Protein AF-A0A1V1P5X4-F1 (afdb_monomer_lite)

Structure (mmCIF, N/CA/C/O backbone):
data_AF-A0A1V1P5X4-F1
#
_entry.id   AF-A0A1V1P5X4-F1
#
loop_
_atom_site.group_PDB
_atom_site.id
_atom_site.type_symbol
_atom_site.label_atom_id
_atom_site.label_alt_id
_atom_site.label_comp_id
_atom_site.label_asym_id
_atom_site.label_entity_id
_atom_site.label_seq_id
_atom_site.pdbx_PDB_ins_code
_atom_site.Cartn_x
_atom_site.Cartn_y
_atom_site.Cartn_z
_atom_site.occupancy
_atom_site.B_iso_or_equiv
_atom_site.auth_seq_id
_atom_site.auth_comp_id
_atom_site.auth_asym_id
_atom_site.auth_atom_id
_atom_site.pdbx_PDB_model_num
ATOM 1 N N . LYS A 1 1 ? -9.805 13.224 26.634 1.00 34.75 1 LYS A N 1
ATOM 2 C CA . LYS A 1 1 ? -8.531 12.649 26.131 1.00 34.75 1 LYS A CA 1
ATOM 3 C C . LYS A 1 1 ? -8.892 11.623 25.062 1.00 34.75 1 LYS A C 1
ATOM 5 O O . LYS A 1 1 ? -9.429 10.583 25.407 1.00 34.75 1 LYS A O 1
ATOM 10 N N . LEU A 1 2 ? -8.747 11.971 23.782 1.00 32.72 2 LEU A N 1
ATOM 11 C CA . LEU A 1 2 ? -9.008 11.055 22.668 1.00 32.72 2 LEU A CA 1
ATOM 12 C C . LEU A 1 2 ? -7.829 10.079 22.610 1.00 32.72 2 LEU A C 1
ATOM 14 O O . LEU A 1 2 ? -6.719 10.494 22.297 1.00 32.72 2 LEU A O 1
ATOM 18 N N . LEU A 1 3 ? -8.050 8.826 23.002 1.00 34.78 3 LEU A N 1
ATOM 19 C CA . LEU A 1 3 ? -7.070 7.754 22.838 1.00 34.78 3 LEU A CA 1
ATOM 20 C C . LEU A 1 3 ? -6.922 7.513 21.328 1.00 34.78 3 LEU A C 1
ATOM 22 O O . LEU A 1 3 ? -7.832 6.961 20.709 1.00 34.78 3 LEU A O 1
ATOM 26 N N . SER A 1 4 ? -5.833 7.988 20.712 1.00 46.72 4 SER A N 1
ATOM 27 C CA . SER A 1 4 ? -5.460 7.536 19.370 1.00 46.72 4 SER A CA 1
ATOM 28 C C . SER A 1 4 ? -5.122 6.055 19.487 1.00 46.72 4 SER A C 1
ATOM 30 O O . SER A 1 4 ? -4.150 5.685 20.140 1.00 46.72 4 SER A O 1
ATOM 32 N N . GLY A 1 5 ? -6.005 5.213 18.955 1.00 45.66 5 GLY A N 1
ATOM 33 C CA . GLY A 1 5 ? -5.919 3.762 19.043 1.00 45.66 5 GLY A CA 1
ATOM 34 C C . GLY A 1 5 ? -4.837 3.184 18.141 1.00 45.66 5 GLY A C 1
ATOM 35 O O . GLY A 1 5 ? -5.160 2.441 17.221 1.00 45.66 5 GLY A O 1
ATOM 36 N N . ASP A 1 6 ? -3.577 3.474 18.438 1.00 42.41 6 ASP A N 1
ATOM 37 C CA . ASP A 1 6 ? -2.451 2.677 17.956 1.00 42.41 6 ASP A CA 1
ATOM 38 C C . ASP A 1 6 ? -2.248 1.532 18.959 1.00 42.41 6 ASP A C 1
ATOM 40 O O . ASP A 1 6 ? -1.348 1.537 19.790 1.00 42.41 6 ASP A O 1
ATOM 44 N N . MET A 1 7 ? -3.184 0.578 18.958 1.00 46.69 7 MET A N 1
ATOM 45 C CA . MET A 1 7 ? -2.952 -0.735 19.563 1.00 46.69 7 MET A CA 1
ATOM 46 C C . MET A 1 7 ? -2.573 -1.681 18.432 1.00 46.69 7 MET A C 1
ATOM 48 O O . MET A 1 7 ? -3.446 -2.032 17.633 1.00 46.69 7 MET A O 1
ATOM 52 N N . GLU A 1 8 ? -1.288 -2.033 18.370 1.00 45.12 8 GLU A N 1
ATOM 53 C CA . GLU A 1 8 ? -0.738 -3.048 17.471 1.00 45.12 8 GLU A CA 1
ATOM 54 C C . GLU A 1 8 ? -1.365 -4.403 17.802 1.00 45.12 8 GLU A C 1
ATOM 56 O O . GLU A 1 8 ? -1.138 -4.982 18.867 1.00 45.12 8 GLU A O 1
ATOM 61 N N . LEU A 1 9 ? -2.199 -4.899 16.891 1.00 40.97 9 LEU A N 1
ATOM 62 C CA . LEU A 1 9 ? -2.718 -6.251 16.963 1.00 40.97 9 LEU A CA 1
ATOM 63 C C . LEU A 1 9 ? -1.688 -7.175 16.309 1.00 40.97 9 LEU A C 1
ATOM 65 O O . LEU A 1 9 ? -1.474 -7.121 15.101 1.00 40.97 9 LEU A O 1
ATOM 69 N N . THR A 1 10 ? -1.055 -8.039 17.095 1.00 45.47 10 THR A N 1
ATOM 70 C CA . THR A 1 10 ? -0.189 -9.093 16.556 1.00 45.47 10 THR A CA 1
ATOM 71 C C . THR A 1 10 ? -1.055 -10.145 15.864 1.00 45.47 10 THR A C 1
ATOM 73 O O . THR A 1 10 ? -2.022 -10.660 16.430 1.00 45.47 10 THR A O 1
ATOM 76 N N . ILE A 1 11 ? -0.746 -10.437 14.603 1.00 50.12 11 ILE A N 1
ATOM 77 C CA . ILE A 1 11 ? -1.604 -11.251 13.739 1.00 50.12 11 ILE A CA 1
ATOM 78 C C . ILE A 1 11 ? -1.451 -12.736 14.078 1.00 50.12 11 ILE A C 1
ATOM 80 O O . ILE A 1 11 ? -0.323 -13.215 14.179 1.00 50.12 11 ILE A O 1
ATOM 84 N N . PRO A 1 12 ? -2.554 -13.505 14.198 1.00 46.31 12 PRO A N 1
ATOM 85 C CA . PRO A 1 12 ? -2.496 -14.909 14.621 1.00 46.31 12 PRO A CA 1
ATOM 86 C C . PRO A 1 12 ? -1.782 -15.845 13.633 1.00 46.31 12 PRO A C 1
ATOM 88 O O . PRO A 1 12 ? -1.423 -16.960 13.995 1.00 46.31 12 PRO A O 1
ATOM 91 N N . ASN A 1 13 ? -1.599 -15.417 12.380 1.00 57.69 13 ASN A N 1
ATOM 92 C CA . ASN A 1 13 ? -0.897 -16.180 11.351 1.00 57.69 13 ASN A CA 1
ATOM 93 C C . ASN A 1 13 ? 0.111 -15.290 10.590 1.00 57.69 13 ASN A C 1
ATOM 95 O O . ASN A 1 13 ? -0.184 -14.828 9.481 1.00 57.69 13 ASN A O 1
ATOM 99 N N . PRO A 1 14 ? 1.305 -15.061 11.164 1.00 55.53 14 PRO A N 1
ATOM 100 C CA . PRO A 1 14 ? 2.351 -14.221 10.572 1.00 55.53 14 PRO A CA 1
ATOM 101 C C . PRO A 1 14 ? 2.889 -14.775 9.243 1.00 55.53 14 PRO A C 1
ATOM 103 O O . PRO A 1 14 ? 3.474 -14.044 8.446 1.00 55.53 14 PRO A O 1
ATOM 106 N N . VAL A 1 15 ? 2.650 -16.060 8.965 1.00 50.84 15 VAL A N 1
ATOM 107 C CA . VAL A 1 15 ? 3.113 -16.739 7.751 1.00 50.84 15 VAL A CA 1
ATOM 108 C C . VAL A 1 15 ? 2.357 -16.237 6.520 1.00 50.84 15 VAL A C 1
ATOM 110 O O . VAL A 1 15 ? 2.978 -15.951 5.503 1.00 50.84 15 VAL A O 1
ATOM 113 N N . THR A 1 16 ? 1.035 -16.049 6.609 1.00 52.50 16 THR A N 1
ATOM 114 C CA . THR A 1 16 ? 0.227 -15.593 5.457 1.00 52.50 16 THR A CA 1
ATOM 115 C C . THR A 1 16 ? 0.468 -14.114 5.143 1.00 52.50 16 THR A C 1
ATOM 117 O O . THR A 1 16 ? 0.566 -13.738 3.977 1.00 52.50 16 THR A O 1
ATOM 120 N N . GLN A 1 17 ? 0.624 -13.282 6.176 1.00 56.56 17 GLN A N 1
ATOM 121 C CA . GLN A 1 17 ? 0.946 -11.863 6.018 1.00 56.56 17 GLN A CA 1
ATOM 122 C C . GLN A 1 17 ? 2.333 -11.669 5.386 1.00 56.56 17 GLN A C 1
ATOM 124 O O . GLN A 1 17 ? 2.450 -10.982 4.370 1.00 56.56 17 GLN A O 1
ATOM 129 N N . SER A 1 18 ? 3.351 -12.353 5.920 1.00 56.09 18 SER A N 1
ATOM 130 C CA . SER A 1 18 ? 4.733 -12.229 5.448 1.00 56.09 18 SER A CA 1
ATOM 131 C C . SER A 1 18 ? 4.943 -12.812 4.046 1.00 56.09 18 SER A C 1
ATOM 133 O O . SER A 1 18 ? 5.614 -12.190 3.217 1.00 56.09 18 SER A O 1
ATOM 135 N N . LEU A 1 19 ? 4.370 -13.990 3.754 1.00 49.41 19 LEU A N 1
ATOM 136 C CA . LEU A 1 19 ? 4.595 -14.672 2.473 1.00 49.41 19 LEU A CA 1
ATOM 137 C C . LEU A 1 19 ? 3.817 -14.046 1.321 1.00 49.41 19 LEU A C 1
ATOM 139 O O . LEU A 1 19 ? 4.360 -13.953 0.223 1.00 49.41 19 LEU A O 1
ATOM 143 N N . TYR A 1 20 ? 2.575 -13.615 1.550 1.00 54.59 20 TYR A N 1
ATOM 144 C CA . TYR A 1 20 ? 1.726 -13.158 0.452 1.00 54.59 20 TYR A CA 1
ATOM 145 C C . TYR A 1 20 ? 1.665 -11.640 0.351 1.00 54.59 20 TYR A C 1
ATOM 147 O O . TYR A 1 20 ? 1.824 -11.120 -0.742 1.00 54.59 20 TYR A O 1
ATOM 155 N N . ILE A 1 21 ? 1.494 -10.898 1.446 1.00 56.44 21 ILE A N 1
ATOM 156 C CA . ILE A 1 21 ? 1.186 -9.460 1.350 1.00 56.44 21 ILE A CA 1
ATOM 157 C C . ILE A 1 21 ? 2.439 -8.607 1.484 1.00 56.44 21 ILE A C 1
ATOM 159 O O . ILE A 1 21 ? 2.709 -7.802 0.595 1.00 56.44 21 ILE A O 1
ATOM 163 N N . ASP A 1 22 ? 3.252 -8.839 2.513 1.00 61.19 22 ASP A N 1
ATOM 164 C CA . ASP A 1 22 ? 4.550 -8.168 2.636 1.00 61.19 22 ASP A CA 1
ATOM 165 C C . ASP A 1 22 ? 5.490 -8.626 1.518 1.00 61.19 22 ASP A C 1
ATOM 167 O O . ASP A 1 22 ? 6.275 -7.842 0.989 1.00 61.19 22 ASP A O 1
ATOM 171 N N . GLY A 1 23 ? 5.382 -9.901 1.125 1.00 59.72 23 GLY A N 1
ATOM 172 C CA . GLY A 1 23 ? 6.013 -10.461 -0.066 1.00 59.72 23 GLY A CA 1
ATOM 173 C C . GLY A 1 23 ? 5.639 -9.681 -1.324 1.00 59.72 23 GLY A C 1
ATOM 174 O O . GLY A 1 23 ? 6.523 -9.109 -1.956 1.00 59.72 23 GLY A O 1
ATOM 175 N N . LEU A 1 24 ? 4.348 -9.580 -1.655 1.00 62.34 24 LEU A N 1
ATOM 176 C CA . LEU A 1 24 ? 3.897 -8.836 -2.836 1.00 62.34 24 LEU A CA 1
ATOM 177 C C . LEU A 1 24 ? 4.238 -7.343 -2.759 1.00 62.34 24 LEU A C 1
ATOM 179 O O . LEU A 1 24 ? 4.672 -6.782 -3.757 1.00 62.34 24 LEU A O 1
ATOM 183 N N . ALA A 1 25 ? 4.123 -6.700 -1.596 1.00 61.12 25 ALA A N 1
ATOM 184 C CA . ALA A 1 25 ? 4.490 -5.294 -1.431 1.00 61.12 25 ALA A CA 1
ATOM 185 C C . ALA A 1 25 ? 5.995 -5.055 -1.662 1.00 61.12 25 ALA A C 1
ATOM 187 O O . ALA A 1 25 ? 6.357 -4.109 -2.360 1.00 61.12 25 ALA A O 1
ATOM 188 N N . ARG A 1 26 ? 6.866 -5.940 -1.147 1.00 63.41 26 ARG A N 1
ATOM 189 C CA . ARG A 1 26 ? 8.318 -5.928 -1.425 1.00 63.41 26 ARG A CA 1
ATOM 190 C C . ARG A 1 26 ? 8.635 -6.181 -2.899 1.00 63.41 26 ARG A C 1
ATOM 192 O O . ARG A 1 26 ? 9.603 -5.633 -3.410 1.00 63.41 26 ARG A O 1
ATOM 199 N N . TRP A 1 27 ? 7.848 -7.019 -3.570 1.00 62.44 27 TRP A N 1
ATOM 200 C CA . TRP A 1 27 ? 8.025 -7.313 -4.993 1.00 62.44 27 TRP A CA 1
ATOM 201 C C . TRP A 1 27 ? 7.543 -6.175 -5.893 1.00 62.44 27 TRP A C 1
ATOM 203 O O . TRP A 1 27 ? 8.155 -5.914 -6.924 1.00 62.44 27 TRP A O 1
ATOM 213 N N . ILE A 1 28 ? 6.462 -5.492 -5.510 1.00 65.75 28 ILE A N 1
ATOM 214 C CA . ILE A 1 28 ? 5.902 -4.378 -6.277 1.00 65.75 28 ILE A CA 1
ATOM 215 C C . ILE A 1 28 ? 6.845 -3.171 -6.227 1.00 65.75 28 ILE A C 1
ATOM 217 O O . ILE A 1 28 ? 7.044 -2.542 -7.265 1.00 65.75 28 ILE A O 1
ATOM 221 N N . ILE A 1 29 ? 7.444 -2.864 -5.066 1.00 69.31 29 ILE A N 1
ATOM 222 C CA . ILE A 1 29 ? 8.455 -1.804 -4.908 1.00 69.31 29 ILE A CA 1
ATOM 223 C C . ILE A 1 29 ? 9.579 -2.294 -3.986 1.00 69.31 29 ILE A C 1
ATOM 225 O O . ILE A 1 29 ? 9.383 -2.491 -2.785 1.00 69.31 29 ILE A O 1
ATOM 229 N N . ALA A 1 30 ? 10.769 -2.465 -4.567 1.00 68.00 30 ALA A N 1
ATOM 230 C CA . ALA A 1 30 ? 11.946 -2.983 -3.873 1.00 68.00 30 ALA A CA 1
ATOM 231 C C . ALA A 1 30 ? 12.604 -1.960 -2.929 1.00 68.00 30 ALA A C 1
ATOM 233 O O . ALA A 1 30 ? 13.206 -2.362 -1.935 1.00 68.00 30 ALA A O 1
ATOM 234 N N . ASP A 1 31 ? 12.488 -0.659 -3.224 1.00 78.94 31 ASP A N 1
ATOM 235 C CA . ASP A 1 31 ? 13.041 0.407 -2.383 1.00 78.94 31 ASP A CA 1
ATOM 236 C C . ASP A 1 31 ? 12.137 0.653 -1.155 1.00 78.94 31 ASP A C 1
ATOM 238 O O . ASP A 1 31 ? 10.978 1.054 -1.315 1.00 78.94 31 ASP A O 1
ATOM 242 N N . PRO A 1 32 ? 12.637 0.432 0.077 1.00 74.19 32 PRO A N 1
ATOM 243 C CA . PRO A 1 32 ? 11.859 0.632 1.295 1.00 74.19 32 PRO A CA 1
ATOM 244 C C . PRO A 1 32 ? 11.349 2.065 1.491 1.00 74.19 32 PRO A C 1
ATOM 246 O O . PRO A 1 32 ? 10.227 2.232 1.961 1.00 74.19 32 PRO A O 1
ATOM 249 N N . LEU A 1 33 ? 12.125 3.089 1.116 1.00 78.88 33 LEU A N 1
ATOM 250 C CA . LEU A 1 33 ? 11.736 4.492 1.307 1.00 78.88 33 LEU A CA 1
ATOM 251 C C . LEU A 1 33 ? 10.589 4.870 0.371 1.00 78.88 33 LEU A C 1
ATOM 253 O O . LEU A 1 33 ? 9.613 5.498 0.778 1.00 78.88 33 LEU A O 1
ATOM 257 N N . GLU A 1 34 ? 10.680 4.430 -0.882 1.00 81.94 34 GLU A N 1
ATOM 258 C CA . GLU A 1 34 ? 9.614 4.612 -1.863 1.00 81.94 34 GLU A CA 1
ATOM 259 C C . GLU A 1 34 ? 8.366 3.811 -1.477 1.00 81.94 34 GLU A C 1
ATOM 261 O O . GLU A 1 34 ? 7.242 4.245 -1.715 1.00 81.94 34 GLU A O 1
ATOM 266 N N . ARG A 1 35 ? 8.516 2.656 -0.827 1.00 80.62 35 ARG A N 1
ATOM 267 C CA . ARG A 1 35 ? 7.378 1.883 -0.317 1.00 80.62 35 ARG A CA 1
ATOM 268 C C . ARG A 1 35 ? 6.617 2.628 0.785 1.00 80.62 35 ARG A C 1
ATOM 270 O O . ARG A 1 35 ? 5.385 2.666 0.753 1.00 80.62 35 ARG A O 1
ATOM 277 N N . ASP A 1 36 ? 7.325 3.250 1.722 1.00 82.69 36 ASP A N 1
ATOM 278 C CA . ASP A 1 36 ? 6.710 3.943 2.860 1.00 82.69 36 ASP A CA 1
ATOM 279 C C . ASP A 1 36 ? 5.856 5.144 2.413 1.00 82.69 36 ASP A C 1
ATOM 281 O O . ASP A 1 36 ? 4.758 5.356 2.937 1.00 82.69 36 ASP A O 1
ATOM 285 N N . LEU A 1 37 ? 6.259 5.837 1.336 1.00 85.94 37 LEU A N 1
ATOM 286 C CA . LEU A 1 37 ? 5.437 6.872 0.689 1.00 85.94 37 LEU A CA 1
ATOM 287 C C . LEU A 1 37 ? 4.068 6.342 0.228 1.00 85.94 37 LEU A C 1
ATOM 289 O O . LEU A 1 37 ? 3.064 7.060 0.275 1.00 85.94 37 LEU A O 1
ATOM 293 N N . GLY A 1 38 ? 4.016 5.083 -0.212 1.00 84.81 38 GLY A N 1
ATOM 294 C CA . GLY A 1 38 ? 2.787 4.410 -0.621 1.00 84.81 38 GLY A CA 1
ATOM 295 C C . GLY A 1 38 ? 1.845 4.152 0.545 1.00 84.81 38 GLY A C 1
ATOM 296 O O . GLY A 1 38 ? 0.646 4.431 0.445 1.00 84.81 38 GLY A O 1
ATOM 297 N N . PHE A 1 39 ? 2.384 3.677 1.669 1.00 84.50 39 PHE A N 1
ATOM 298 C CA . PHE A 1 39 ? 1.606 3.454 2.887 1.00 84.50 39 PHE A CA 1
ATOM 299 C C . PHE A 1 39 ? 1.085 4.765 3.484 1.00 84.50 39 PHE A C 1
ATOM 301 O O . PHE A 1 39 ? -0.077 4.832 3.897 1.00 84.50 39 PHE A O 1
ATOM 308 N N . ASP A 1 40 ? 1.875 5.837 3.442 1.00 86.88 40 ASP A N 1
ATOM 309 C CA . ASP A 1 40 ? 1.431 7.170 3.855 1.00 86.88 40 ASP A CA 1
ATOM 310 C C . ASP A 1 40 ? 0.311 7.710 2.959 1.00 86.88 40 ASP A C 1
ATOM 312 O O . ASP A 1 40 ? -0.688 8.258 3.444 1.00 86.88 40 ASP A O 1
ATOM 316 N N . ALA A 1 41 ? 0.424 7.517 1.643 1.00 87.94 41 ALA A N 1
ATOM 317 C CA . ALA A 1 41 ? -0.631 7.878 0.705 1.00 87.94 41 ALA A CA 1
ATOM 318 C C . ALA A 1 41 ? -1.917 7.063 0.949 1.00 87.94 41 ALA A C 1
ATOM 320 O O . ALA A 1 41 ? -3.020 7.620 0.938 1.00 87.94 41 ALA A O 1
ATOM 321 N N . ALA A 1 42 ? -1.792 5.767 1.246 1.00 86.69 42 ALA A N 1
ATOM 322 C CA . ALA A 1 42 ? -2.920 4.911 1.603 1.00 86.69 42 ALA A CA 1
ATOM 323 C C . ALA A 1 42 ? -3.559 5.325 2.939 1.00 86.69 42 ALA A C 1
ATOM 325 O O . ALA A 1 42 ? -4.784 5.325 3.072 1.00 86.69 42 ALA A O 1
ATOM 326 N N . LYS A 1 43 ? -2.761 5.750 3.924 1.00 85.50 43 LYS A N 1
ATOM 327 C CA . LYS A 1 43 ? -3.252 6.296 5.197 1.00 85.50 43 LYS A CA 1
ATOM 328 C C . LYS A 1 43 ? -4.078 7.564 4.981 1.00 85.50 43 LYS A C 1
ATOM 330 O O . LYS A 1 43 ? -5.138 7.705 5.590 1.00 85.50 43 LYS A O 1
ATOM 335 N N . GLN A 1 44 ? -3.654 8.451 4.080 1.00 85.75 44 GLN A N 1
ATOM 336 C CA . GLN A 1 44 ? -4.432 9.642 3.717 1.00 85.75 44 GLN A CA 1
ATOM 337 C C . GLN A 1 44 ? -5.777 9.287 3.079 1.00 85.75 44 GLN A C 1
ATOM 339 O O . GLN A 1 44 ? -6.781 9.928 3.395 1.00 85.75 44 GLN A O 1
ATOM 344 N N . LEU A 1 45 ? -5.829 8.253 2.237 1.00 86.06 45 LEU A N 1
ATOM 345 C CA . LEU A 1 45 ? -7.094 7.757 1.700 1.00 86.06 45 LEU A CA 1
ATOM 346 C C . LEU A 1 45 ? -7.986 7.196 2.818 1.00 86.06 45 LEU A C 1
ATOM 348 O O . LEU A 1 45 ? -9.115 7.652 2.970 1.00 86.06 45 LEU A O 1
ATOM 352 N N . LYS A 1 46 ? -7.461 6.298 3.660 1.00 80.00 46 LYS A N 1
ATOM 353 C CA . LYS A 1 46 ? -8.211 5.675 4.768 1.00 80.00 46 LYS A CA 1
ATOM 354 C C . LYS A 1 46 ? -8.754 6.688 5.782 1.00 80.00 46 LYS A C 1
ATOM 356 O O . LYS A 1 46 ? -9.843 6.505 6.314 1.00 80.00 46 LYS A O 1
ATOM 361 N N . GLN A 1 47 ? -7.999 7.748 6.076 1.00 82.38 47 GLN A N 1
ATOM 362 C CA . GLN A 1 47 ? -8.356 8.717 7.120 1.00 82.38 47 GLN A CA 1
ATOM 363 C C . GLN A 1 47 ? -9.098 9.951 6.598 1.00 82.38 47 GLN A C 1
ATOM 365 O O . GLN A 1 47 ? -9.877 10.554 7.338 1.00 82.38 47 GLN A O 1
ATOM 370 N N . GLN A 1 48 ? -8.815 10.377 5.365 1.00 82.81 48 GLN A N 1
ATOM 371 C CA . GLN A 1 48 ? -9.289 11.654 4.819 1.00 82.81 48 GLN A CA 1
ATOM 372 C C . GLN A 1 48 ? -10.114 11.494 3.535 1.00 82.81 48 GLN A C 1
ATOM 374 O O . GLN A 1 48 ? -10.594 12.502 3.021 1.00 82.81 48 GLN A O 1
ATOM 379 N N . GLY A 1 49 ? -10.255 10.278 2.993 1.00 82.81 49 GLY A N 1
ATOM 380 C CA . GLY A 1 49 ? -10.952 10.022 1.726 1.00 82.81 49 GLY A CA 1
ATOM 381 C C . GLY A 1 49 ? -10.209 10.549 0.491 1.00 82.81 49 GLY A C 1
ATOM 382 O O . GLY A 1 49 ? -10.782 10.658 -0.590 1.00 82.81 49 GLY A O 1
ATOM 383 N N . LYS A 1 50 ? -8.931 10.927 0.623 1.00 87.56 50 LYS A N 1
ATOM 384 C CA . LYS A 1 50 ? -8.155 11.540 -0.465 1.00 87.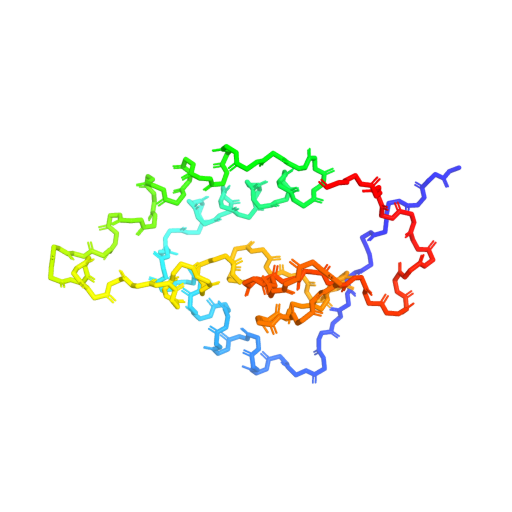56 50 LYS A CA 1
ATOM 385 C C . LYS A 1 50 ? -7.474 10.476 -1.321 1.00 87.56 50 LYS A C 1
ATOM 387 O O . LYS A 1 50 ? -6.427 9.963 -0.945 1.00 87.56 50 LYS A O 1
ATOM 392 N N . ILE A 1 51 ? -8.029 10.196 -2.501 1.00 87.75 51 ILE A N 1
ATOM 393 C CA . ILE A 1 51 ? -7.468 9.205 -3.440 1.00 87.75 51 ILE A CA 1
ATOM 394 C C . ILE A 1 51 ? -6.296 9.738 -4.276 1.00 87.75 51 ILE A C 1
ATOM 396 O O . ILE A 1 51 ? -5.431 8.971 -4.692 1.00 87.75 51 ILE A O 1
ATOM 400 N N . ALA A 1 52 ? -6.237 11.052 -4.516 1.00 91.62 52 ALA A N 1
ATOM 401 C CA . ALA A 1 52 ? -5.250 11.655 -5.414 1.00 91.62 52 ALA A CA 1
ATOM 402 C C . ALA A 1 52 ? -3.777 11.349 -5.047 1.00 91.62 52 ALA A C 1
ATOM 404 O O . ALA A 1 52 ? -3.015 11.024 -5.960 1.00 91.62 52 ALA A O 1
ATOM 405 N N . PRO A 1 53 ? -3.356 11.382 -3.763 1.00 90.88 53 PRO A N 1
ATOM 406 C CA . PRO A 1 53 ? -1.994 11.008 -3.378 1.00 90.88 53 PRO A CA 1
ATOM 407 C C . PRO A 1 53 ? -1.663 9.553 -3.726 1.00 90.88 53 PRO A C 1
ATOM 409 O O . PRO A 1 53 ? -0.615 9.286 -4.310 1.00 90.88 53 PRO A O 1
ATOM 412 N N . LEU A 1 54 ? -2.582 8.626 -3.433 1.00 88.69 54 LEU A N 1
ATOM 413 C CA . LEU A 1 54 ? -2.395 7.198 -3.695 1.00 88.69 54 LEU A CA 1
ATOM 414 C C . LEU A 1 54 ? -2.357 6.902 -5.197 1.00 88.69 54 LEU A C 1
ATOM 416 O O . LEU A 1 54 ? -1.503 6.152 -5.659 1.00 88.69 54 LEU A O 1
ATOM 420 N N . ARG A 1 55 ? -3.226 7.550 -5.980 1.00 91.00 55 ARG A N 1
ATOM 421 C CA . ARG A 1 55 ? -3.193 7.461 -7.444 1.00 91.00 55 ARG A CA 1
ATOM 422 C C . ARG A 1 55 ? -1.835 7.903 -7.998 1.00 91.00 55 ARG A C 1
ATOM 424 O O . ARG A 1 55 ? -1.234 7.168 -8.775 1.00 91.00 55 ARG A O 1
ATOM 431 N N . LYS A 1 56 ? -1.346 9.080 -7.585 1.00 92.00 56 LYS A N 1
ATOM 432 C CA . LYS A 1 56 ? -0.060 9.627 -8.050 1.00 92.00 56 LYS A CA 1
ATOM 433 C C . LYS A 1 56 ? 1.102 8.698 -7.698 1.00 92.00 56 LYS A C 1
ATOM 435 O O . LYS A 1 56 ? 2.017 8.526 -8.498 1.00 92.00 56 LYS A O 1
ATOM 440 N N . TYR A 1 57 ? 1.049 8.096 -6.514 1.00 90.88 57 TYR A N 1
ATOM 441 C CA . TYR A 1 57 ? 2.018 7.102 -6.087 1.00 90.88 57 TYR A CA 1
ATOM 442 C C . TYR A 1 57 ? 2.027 5.872 -7.003 1.00 90.88 57 TYR A C 1
ATOM 444 O O . TYR A 1 57 ? 3.076 5.513 -7.535 1.00 90.88 57 TYR A O 1
ATOM 452 N N . ILE A 1 58 ? 0.858 5.274 -7.249 1.00 88.50 58 ILE A N 1
ATOM 453 C CA . ILE A 1 58 ? 0.720 4.095 -8.114 1.00 88.50 58 ILE A CA 1
ATOM 454 C C . ILE A 1 58 ? 1.234 4.400 -9.528 1.00 88.50 58 ILE A C 1
ATOM 456 O O . ILE A 1 58 ? 2.030 3.638 -10.071 1.00 88.50 58 ILE A O 1
ATOM 460 N N . GLU A 1 59 ? 0.843 5.535 -10.111 1.00 88.44 59 GLU A N 1
ATOM 461 C CA . GLU A 1 59 ? 1.276 5.932 -11.457 1.00 88.44 59 GLU A CA 1
ATOM 462 C C . GLU A 1 59 ? 2.797 6.115 -11.561 1.00 88.44 59 GLU A C 1
ATOM 464 O O . GLU A 1 59 ? 3.391 5.740 -12.573 1.00 88.44 59 GLU A O 1
ATOM 469 N N . LYS A 1 60 ? 3.429 6.677 -10.523 1.00 89.00 60 LYS A N 1
ATOM 470 C CA . LYS A 1 60 ? 4.858 7.008 -10.532 1.00 89.00 60 LYS A CA 1
ATOM 471 C C . LYS A 1 60 ? 5.763 5.847 -10.111 1.00 89.00 60 LYS A C 1
ATOM 473 O O . LYS A 1 60 ? 6.873 5.762 -10.621 1.00 89.00 60 LYS A O 1
ATOM 478 N N . HIS A 1 61 ? 5.319 4.982 -9.201 1.00 85.50 61 HIS A N 1
ATOM 479 C CA . HIS A 1 61 ? 6.188 3.989 -8.554 1.00 85.50 61 HIS A CA 1
ATOM 480 C C . HIS A 1 61 ? 5.765 2.540 -8.805 1.00 85.50 61 HIS A C 1
ATOM 482 O O . HIS A 1 61 ? 6.618 1.662 -8.805 1.00 85.50 61 HIS A O 1
ATOM 488 N N . VAL A 1 62 ? 4.481 2.281 -9.073 1.00 83.38 62 VAL A N 1
ATOM 489 C CA . VAL A 1 62 ? 3.959 0.919 -9.283 1.00 83.38 62 VAL A CA 1
ATOM 490 C C . VAL A 1 62 ? 3.803 0.610 -10.773 1.00 83.38 62 VAL A C 1
ATOM 492 O O . VAL A 1 62 ? 4.285 -0.399 -11.262 1.00 83.38 62 VAL A O 1
ATOM 495 N N . PHE A 1 63 ? 3.176 1.484 -11.558 1.00 83.56 63 PHE A N 1
ATOM 496 C CA . PHE A 1 63 ? 2.976 1.242 -12.994 1.00 83.56 63 PHE A CA 1
ATOM 497 C C . PHE A 1 63 ? 4.245 1.151 -13.852 1.00 83.56 63 PHE A C 1
ATOM 499 O O . PHE A 1 63 ? 4.171 0.525 -14.917 1.00 83.56 63 PHE A O 1
ATOM 506 N N . PRO A 1 64 ? 5.383 1.763 -13.480 1.00 84.19 64 PRO A N 1
ATOM 507 C CA . PRO A 1 64 ? 6.632 1.551 -14.204 1.00 84.19 64 PRO A CA 1
ATOM 508 C C . PRO A 1 64 ? 7.253 0.167 -13.994 1.00 84.19 64 PRO A C 1
ATOM 510 O O . PRO A 1 64 ? 8.047 -0.241 -14.835 1.00 84.19 64 PRO A O 1
ATOM 513 N N . THR A 1 65 ? 6.899 -0.565 -12.928 1.00 77.75 65 THR A N 1
ATOM 514 C CA . THR A 1 65 ? 7.454 -1.911 -12.690 1.00 77.75 65 THR A CA 1
ATOM 515 C C . THR A 1 65 ? 6.836 -2.970 -13.603 1.00 77.75 65 THR A C 1
ATOM 517 O O . THR A 1 65 ? 7.475 -3.975 -13.899 1.00 77.75 65 THR A O 1
ATOM 520 N N . PHE A 1 66 ? 5.642 -2.711 -14.145 1.00 75.69 66 PHE A N 1
ATOM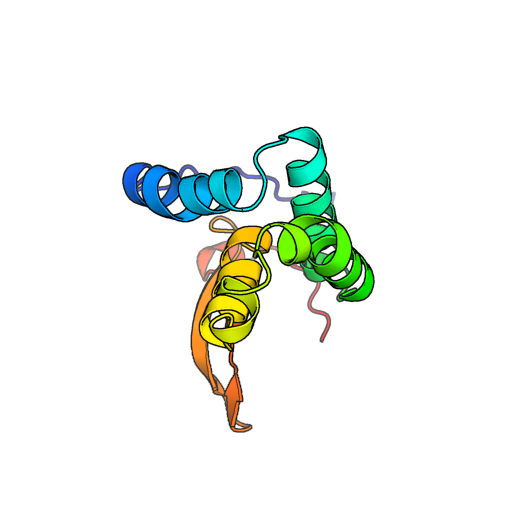 521 C CA . PHE A 1 66 ? 5.061 -3.502 -15.229 1.00 75.69 66 PHE A CA 1
ATOM 522 C C . PHE A 1 66 ? 5.701 -3.092 -16.566 1.00 75.69 66 PHE A C 1
ATOM 524 O O . PHE A 1 66 ? 5.348 -2.056 -17.144 1.00 75.69 66 PHE A O 1
ATOM 531 N N . HIS A 1 67 ? 6.632 -3.901 -17.084 1.00 69.50 67 HIS A N 1
ATOM 532 C CA . HIS A 1 67 ? 7.223 -3.684 -18.410 1.00 69.50 67 HIS A CA 1
ATOM 533 C C . HIS A 1 67 ? 6.131 -3.757 -19.500 1.00 69.50 67 HIS A C 1
ATOM 535 O O . HIS A 1 67 ? 5.048 -4.301 -19.286 1.00 69.50 67 HIS A O 1
ATOM 541 N N . TRP A 1 68 ? 6.381 -3.219 -20.702 1.00 63.06 68 TRP A N 1
ATOM 542 C CA . TRP A 1 68 ? 5.365 -3.076 -21.769 1.00 63.06 68 TRP A CA 1
ATOM 543 C C . TRP A 1 68 ? 4.549 -4.341 -22.093 1.00 63.06 68 TRP A C 1
ATOM 545 O O . TRP A 1 68 ? 3.398 -4.229 -22.514 1.00 63.06 68 TRP A O 1
ATOM 555 N N . ARG A 1 69 ? 5.114 -5.536 -21.883 1.00 59.44 69 ARG A N 1
ATOM 556 C CA . ARG A 1 69 ? 4.421 -6.815 -22.092 1.00 59.44 69 ARG A CA 1
ATOM 557 C C . ARG A 1 69 ? 3.426 -7.138 -20.972 1.00 59.44 69 ARG A C 1
ATOM 559 O O . ARG A 1 69 ? 2.338 -7.629 -21.263 1.00 59.44 69 ARG A O 1
ATOM 566 N N . ASP A 1 70 ? 3.758 -6.774 -19.739 1.00 66.12 70 ASP A N 1
ATOM 567 C CA . ASP A 1 70 ? 2.952 -7.031 -18.543 1.00 66.12 70 ASP A CA 1
ATOM 568 C C . ASP A 1 70 ? 1.789 -6.045 -18.430 1.00 66.12 70 ASP A C 1
ATOM 570 O O . ASP A 1 70 ? 0.695 -6.417 -18.016 1.00 66.12 70 ASP A O 1
ATOM 574 N N . ARG A 1 71 ? 1.960 -4.803 -18.909 1.00 63.19 71 ARG A N 1
ATOM 575 C CA . ARG A 1 71 ? 0.867 -3.811 -18.978 1.00 63.19 71 ARG A CA 1
ATOM 576 C C . ARG A 1 71 ? -0.341 -4.283 -19.780 1.00 63.19 71 ARG A C 1
ATOM 578 O O . ARG A 1 71 ? -1.458 -3.894 -19.470 1.00 63.19 71 ARG A O 1
ATOM 585 N N . ARG A 1 72 ? -0.133 -5.115 -20.804 1.00 70.94 72 ARG A N 1
ATOM 586 C CA . ARG A 1 72 ? -1.230 -5.686 -21.603 1.00 70.94 72 ARG A CA 1
ATOM 587 C C . ARG A 1 72 ? -2.053 -6.717 -20.815 1.00 70.94 72 ARG A C 1
ATOM 589 O O . ARG A 1 72 ? -3.176 -7.014 -21.203 1.00 70.94 72 ARG A O 1
ATOM 596 N N . TRP A 1 73 ? -1.477 -7.270 -19.752 1.00 71.25 73 TRP A N 1
ATOM 597 C CA . TRP A 1 73 ? -2.063 -8.321 -18.921 1.00 71.25 73 TRP A CA 1
ATOM 598 C C . TRP A 1 73 ? -2.509 -7.778 -17.557 1.00 71.25 73 TRP A C 1
ATOM 600 O O . TRP A 1 73 ? -3.277 -8.442 -16.865 1.00 71.25 73 TRP A O 1
ATOM 610 N N . ALA A 1 74 ? -2.073 -6.564 -17.201 1.00 78.62 74 ALA A N 1
ATOM 611 C CA . ALA A 1 74 ? -2.567 -5.816 -16.058 1.00 78.62 74 ALA A CA 1
ATOM 612 C C . ALA A 1 74 ? -4.063 -5.537 -16.241 1.00 78.62 74 ALA A C 1
ATOM 614 O O . ALA A 1 74 ? -4.475 -4.715 -17.061 1.00 78.62 74 ALA A O 1
ATOM 615 N N . ASN A 1 75 ? -4.872 -6.263 -15.484 1.00 83.69 75 ASN A N 1
ATOM 616 C CA . ASN A 1 75 ? -6.322 -6.198 -15.541 1.00 83.69 75 ASN A CA 1
ATOM 617 C C . ASN A 1 75 ? -6.878 -5.708 -14.196 1.00 83.69 75 ASN A C 1
ATOM 619 O O . ASN A 1 75 ? -6.152 -5.263 -13.304 1.00 83.69 75 ASN A O 1
ATOM 623 N N . GLU A 1 76 ? -8.192 -5.789 -14.047 1.00 83.62 76 GLU A N 1
ATOM 624 C CA . GLU A 1 76 ? -8.896 -5.384 -12.836 1.00 83.62 76 GLU A CA 1
ATOM 625 C C . GLU A 1 76 ? -8.381 -6.090 -11.570 1.00 83.62 76 GLU A C 1
ATOM 627 O O . GLU A 1 76 ? -8.207 -5.447 -10.535 1.00 83.62 76 GLU A O 1
ATOM 632 N N . LEU A 1 77 ? -8.042 -7.382 -11.660 1.00 83.62 77 LEU A N 1
ATOM 633 C CA . LEU A 1 77 ? -7.464 -8.142 -10.550 1.00 83.62 77 LEU A CA 1
ATOM 634 C C . LEU A 1 77 ? -6.098 -7.582 -10.132 1.00 83.62 77 LEU A C 1
ATOM 636 O O . LEU A 1 77 ? -5.799 -7.527 -8.937 1.00 83.62 77 LEU A O 1
ATOM 640 N N . THR A 1 78 ? -5.283 -7.126 -11.087 1.00 84.00 78 THR A N 1
ATOM 641 C CA . THR A 1 78 ? -4.000 -6.469 -10.801 1.00 84.00 78 THR A CA 1
ATOM 642 C C . THR A 1 78 ? -4.220 -5.183 -10.013 1.00 84.00 78 THR A C 1
ATOM 644 O O . THR A 1 78 ? -3.577 -4.969 -8.987 1.00 84.00 78 THR A O 1
ATOM 647 N N . ILE A 1 79 ? -5.175 -4.354 -10.442 1.00 84.50 79 ILE A N 1
ATOM 648 C CA . ILE A 1 79 ? -5.507 -3.107 -9.744 1.00 84.50 79 ILE A CA 1
ATOM 649 C C . ILE A 1 79 ? -6.049 -3.412 -8.340 1.00 84.50 79 ILE A C 1
ATOM 651 O O . ILE A 1 79 ? -5.541 -2.858 -7.365 1.00 84.50 79 ILE A O 1
ATOM 655 N N . LYS A 1 80 ? -7.001 -4.345 -8.204 1.00 85.69 8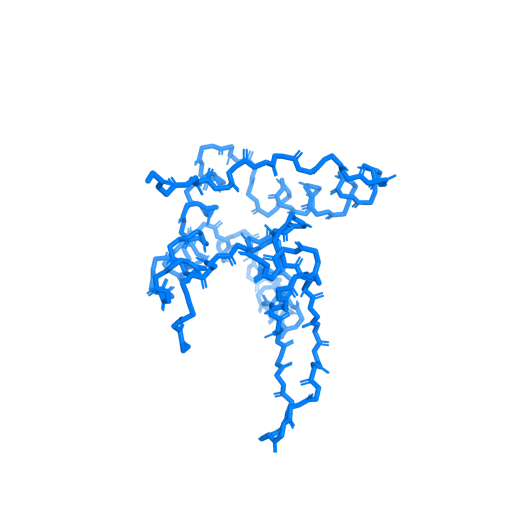0 LYS A N 1
ATOM 656 C CA . LYS A 1 80 ? -7.537 -4.793 -6.906 1.00 85.69 80 LYS A CA 1
ATOM 657 C C . LYS A 1 80 ? -6.423 -5.264 -5.970 1.00 85.69 80 LYS A C 1
ATOM 659 O O . LYS A 1 80 ? -6.400 -4.873 -4.806 1.00 85.69 80 LYS A O 1
ATOM 664 N N . SER A 1 81 ? -5.463 -6.027 -6.486 1.00 83.00 81 SER A N 1
ATOM 665 C CA . SER A 1 81 ? -4.309 -6.514 -5.719 1.00 83.00 81 SER A CA 1
ATOM 666 C C . SER A 1 81 ? -3.399 -5.385 -5.233 1.00 83.00 81 SER A C 1
ATOM 668 O O . SER A 1 81 ? -3.016 -5.379 -4.066 1.00 83.00 81 SER A O 1
ATOM 670 N N . ILE A 1 82 ? -3.113 -4.386 -6.077 1.00 86.00 82 ILE A N 1
ATOM 671 C CA . ILE A 1 82 ? -2.324 -3.205 -5.682 1.00 86.00 82 ILE A CA 1
ATOM 672 C C . ILE A 1 82 ? -3.019 -2.460 -4.536 1.00 86.00 82 ILE A C 1
ATOM 674 O O . ILE A 1 82 ? -2.386 -2.135 -3.530 1.00 86.00 82 ILE A O 1
ATOM 678 N N . PHE A 1 83 ? -4.329 -2.227 -4.655 1.00 85.38 83 PHE A N 1
ATOM 679 C CA . PHE A 1 83 ? -5.108 -1.578 -3.601 1.00 85.38 83 PHE A CA 1
ATOM 680 C C . PHE A 1 83 ? -5.155 -2.411 -2.316 1.00 85.38 83 PHE A C 1
ATOM 682 O O . PHE A 1 83 ? -5.019 -1.846 -1.233 1.00 85.38 83 PHE A O 1
ATOM 689 N N . MET A 1 84 ? -5.303 -3.735 -2.408 1.00 83.12 84 MET A N 1
ATOM 690 C CA . MET A 1 84 ? -5.261 -4.618 -1.239 1.00 83.12 84 MET A CA 1
ATOM 691 C C . MET A 1 84 ? -3.913 -4.558 -0.520 1.00 83.12 84 MET A C 1
ATOM 693 O O . MET A 1 84 ? -3.906 -4.400 0.695 1.00 83.12 84 MET A O 1
ATOM 697 N N . CYS A 1 85 ? -2.794 -4.615 -1.249 1.00 82.38 85 CYS A N 1
ATOM 698 C CA . CYS A 1 85 ? -1.458 -4.514 -0.657 1.00 82.38 85 CYS A CA 1
ATOM 699 C C . CYS A 1 85 ? -1.224 -3.158 0.019 1.00 82.38 85 CYS A C 1
ATOM 701 O O . CYS A 1 85 ? -0.779 -3.115 1.162 1.00 82.38 85 CYS A O 1
ATOM 703 N N . LEU A 1 86 ? -1.534 -2.047 -0.658 1.00 83.81 86 LEU A N 1
ATOM 704 C CA . LEU A 1 86 ? -1.238 -0.707 -0.136 1.00 83.81 86 LEU A CA 1
ATOM 705 C C . LEU A 1 86 ? -2.182 -0.284 0.995 1.00 83.81 86 LEU A C 1
ATOM 707 O O . LEU A 1 86 ? -1.776 0.443 1.900 1.00 83.81 86 LEU A O 1
ATOM 711 N N . MET A 1 87 ? -3.447 -0.711 0.955 1.00 80.94 87 MET A N 1
ATOM 712 C CA . MET A 1 87 ? -4.445 -0.330 1.960 1.00 80.94 87 MET A CA 1
ATOM 713 C C . MET A 1 87 ? -4.598 -1.344 3.093 1.00 80.94 87 MET A C 1
ATOM 715 O O . MET A 1 87 ? -5.402 -1.083 3.993 1.00 80.94 87 MET A O 1
ATOM 719 N N . MET A 1 88 ? -3.846 -2.451 3.071 1.00 74.06 88 MET A N 1
ATOM 720 C CA . MET A 1 88 ? -3.901 -3.497 4.091 1.00 74.06 88 MET A CA 1
ATOM 721 C C . MET A 1 88 ? -3.842 -2.879 5.495 1.00 74.06 88 MET A C 1
ATOM 723 O O . MET A 1 88 ? -2.998 -2.037 5.807 1.00 74.06 88 MET A O 1
ATOM 727 N N . ASP A 1 89 ? -4.811 -3.250 6.320 1.00 73.25 89 ASP A N 1
ATOM 728 C CA . ASP A 1 89 ? -4.931 -2.830 7.713 1.00 73.25 89 ASP A CA 1
ATOM 729 C C . ASP A 1 89 ? -5.693 -3.926 8.448 1.00 73.25 89 ASP A C 1
ATOM 731 O O . ASP A 1 89 ? -6.904 -3.840 8.655 1.00 73.25 89 ASP A O 1
ATOM 735 N N . ASP A 1 90 ? -4.975 -4.995 8.778 1.00 68.56 90 ASP A N 1
ATOM 736 C CA . ASP A 1 90 ? -5.487 -6.138 9.542 1.00 68.56 90 ASP A CA 1
ATOM 737 C C . ASP A 1 90 ? -5.958 -5.761 10.948 1.00 68.56 90 ASP A C 1
ATOM 739 O O . ASP A 1 90 ? -6.748 -6.479 11.564 1.00 68.56 90 ASP A O 1
ATOM 743 N N . THR A 1 91 ? -5.501 -4.628 11.458 1.00 69.31 91 THR A N 1
ATOM 744 C CA . THR A 1 91 ? -5.790 -4.186 12.808 1.00 69.31 91 THR A CA 1
ATOM 745 C C . THR A 1 91 ? -7.181 -3.565 12.881 1.00 69.31 91 THR A C 1
ATOM 747 O O . THR A 1 91 ? -7.935 -3.875 13.800 1.00 69.31 91 THR A O 1
ATOM 750 N N . ASN A 1 92 ? -7.563 -2.724 11.915 1.00 69.38 92 ASN A N 1
ATOM 751 C CA . ASN A 1 92 ? -8.817 -1.965 11.966 1.00 69.38 92 ASN A CA 1
ATOM 752 C C . ASN A 1 92 ? -9.895 -2.471 11.004 1.00 69.38 92 ASN A C 1
ATOM 754 O O . ASN A 1 92 ? -11.090 -2.328 11.294 1.00 69.38 92 ASN A O 1
ATOM 758 N N . PHE A 1 93 ? -9.503 -3.067 9.877 1.00 76.06 93 PHE A N 1
ATOM 759 C CA . PHE A 1 93 ? -10.416 -3.396 8.791 1.00 76.06 93 PHE A CA 1
ATOM 760 C C . PHE A 1 93 ? -10.295 -4.856 8.343 1.00 76.06 93 PHE A C 1
ATOM 762 O O . PHE A 1 93 ? -9.249 -5.490 8.393 1.00 76.06 93 PHE A O 1
ATOM 769 N N . LEU A 1 94 ? -11.411 -5.399 7.875 1.00 78.88 94 LEU A N 1
ATOM 770 C CA . LEU A 1 94 ? -11.474 -6.614 7.085 1.00 78.88 94 LEU A CA 1
ATOM 771 C C . LEU A 1 94 ? -11.642 -6.205 5.620 1.00 78.88 94 LEU A C 1
ATOM 773 O O . LEU A 1 94 ? -12.648 -5.587 5.2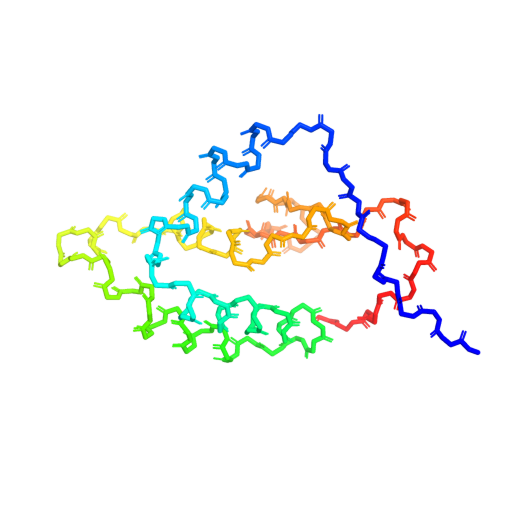62 1.00 78.88 94 LEU A O 1
ATOM 777 N N . MET A 1 95 ? -10.654 -6.546 4.796 1.00 79.62 95 MET A N 1
ATOM 778 C CA . MET A 1 95 ? -10.692 -6.338 3.349 1.00 79.62 95 MET A CA 1
ATOM 779 C C . MET A 1 95 ? -11.507 -7.449 2.692 1.00 79.62 95 MET A C 1
ATOM 781 O O . MET A 1 95 ? -11.214 -8.627 2.887 1.00 79.62 95 MET A O 1
ATOM 785 N N . ILE A 1 96 ? -12.524 -7.081 1.915 1.00 78.50 96 ILE A N 1
ATOM 786 C CA . ILE A 1 96 ? -13.343 -8.021 1.143 1.00 78.50 96 ILE A CA 1
ATOM 787 C C . ILE A 1 96 ? -13.417 -7.532 -0.302 1.00 78.50 96 ILE A C 1
ATOM 789 O O . ILE A 1 96 ? -13.765 -6.378 -0.539 1.00 78.50 96 ILE A O 1
ATOM 793 N N . SER A 1 97 ? -13.112 -8.406 -1.259 1.00 76.50 97 SER A N 1
ATOM 794 C CA . SER A 1 97 ? -13.377 -8.162 -2.681 1.00 76.50 97 SER A CA 1
ATOM 795 C C . SER A 1 97 ? -14.768 -8.681 -3.059 1.00 76.50 97 SER A C 1
ATOM 797 O O . SER A 1 97 ? -15.259 -9.615 -2.426 1.00 76.50 97 SER A O 1
ATOM 799 N N . GLU A 1 98 ? -15.406 -8.068 -4.058 1.00 73.88 98 GLU A N 1
ATOM 800 C CA . GLU A 1 98 ? -16.719 -8.481 -4.588 1.00 73.88 98 GLU A CA 1
ATOM 801 C C . GLU A 1 98 ? -17.846 -8.487 -3.550 1.00 73.88 98 GLU A C 1
ATOM 803 O O . GLU A 1 98 ? -18.698 -9.381 -3.492 1.00 73.88 98 GLU A O 1
ATOM 808 N N . ARG A 1 99 ? -17.881 -7.471 -2.684 1.00 72.06 99 ARG A N 1
ATOM 809 C CA . ARG A 1 99 ? -18.934 -7.398 -1.674 1.00 72.06 99 ARG A CA 1
ATOM 810 C C . ARG A 1 99 ? -20.235 -6.926 -2.309 1.00 72.06 99 ARG A C 1
ATOM 812 O O . ARG A 1 99 ? -20.344 -5.779 -2.740 1.00 72.06 99 ARG A O 1
ATOM 819 N N . GLN A 1 100 ? -21.262 -7.769 -2.246 1.00 69.56 100 GLN A N 1
ATOM 820 C CA . GLN A 1 100 ? -22.619 -7.346 -2.569 1.00 69.56 100 GLN A CA 1
ATOM 821 C C . GLN A 1 100 ? -23.078 -6.263 -1.577 1.00 69.56 100 GLN A C 1
ATOM 823 O O . GLN A 1 100 ? -23.035 -6.423 -0.352 1.00 69.56 100 GLN A O 1
ATOM 828 N N . SER A 1 101 ? -23.491 -5.132 -2.125 1.00 70.88 101 SER A N 1
ATOM 829 C CA . SER A 1 101 ? -24.044 -3.973 -1.439 1.00 70.88 101 SER A CA 1
ATOM 830 C C . SER A 1 101 ? -25.487 -3.757 -1.891 1.00 70.88 101 SER A C 1
ATOM 832 O O . SER A 1 101 ? -25.939 -4.292 -2.902 1.00 70.88 101 SER A O 1
ATOM 834 N N . ARG A 1 102 ? -26.228 -2.923 -1.157 1.00 62.69 102 ARG A N 1
ATOM 835 C CA . ARG A 1 102 ? -27.617 -2.574 -1.503 1.00 62.69 102 ARG A CA 1
ATOM 836 C C . ARG A 1 102 ? -27.748 -1.890 -2.870 1.00 62.69 102 ARG A C 1
ATOM 838 O O . ARG A 1 102 ? -28.839 -1.878 -3.422 1.00 62.69 102 ARG A O 1
ATOM 845 N N . SER A 1 103 ? -26.662 -1.322 -3.392 1.00 64.69 103 SER A N 1
ATOM 846 C CA . SER A 1 103 ? -26.612 -0.588 -4.661 1.00 64.69 103 SER A CA 1
ATOM 847 C C . SER A 1 103 ? -25.883 -1.328 -5.793 1.00 64.69 103 SER A C 1
ATOM 849 O O . SER A 1 103 ? -25.638 -0.720 -6.828 1.00 64.69 103 SER A O 1
ATOM 851 N N . GLY A 1 104 ? -25.492 -2.597 -5.608 1.00 73.88 104 GLY A N 1
ATOM 852 C CA . GLY A 1 104 ? -24.693 -3.359 -6.581 1.00 73.88 104 GLY A CA 1
ATOM 853 C C . GLY A 1 104 ? -23.502 -4.067 -5.935 1.00 73.88 104 GLY A C 1
ATOM 854 O O . GLY A 1 104 ? -23.524 -4.337 -4.738 1.00 73.88 104 GLY A O 1
ATOM 855 N N . TYR A 1 105 ? -22.454 -4.360 -6.702 1.00 70.56 105 TYR A N 1
ATOM 856 C CA . TYR A 1 105 ? -21.220 -4.959 -6.184 1.00 70.56 105 TYR A CA 1
ATOM 857 C C . TYR A 1 105 ? -20.161 -3.885 -5.954 1.00 70.56 105 TYR A C 1
ATOM 859 O O . TYR A 1 105 ? -19.953 -3.017 -6.797 1.00 70.56 105 TYR A O 1
ATOM 867 N N . ALA A 1 106 ? -19.521 -3.924 -4.786 1.00 77.69 106 ALA A N 1
ATOM 868 C CA . ALA A 1 106 ? -18.320 -3.151 -4.522 1.00 77.69 106 ALA A CA 1
ATOM 869 C C . ALA A 1 106 ? -17.097 -4.015 -4.842 1.00 77.69 106 ALA A C 1
ATOM 871 O O . ALA A 1 106 ? -16.912 -5.074 -4.237 1.00 77.69 106 ALA A O 1
ATOM 872 N N . ASP A 1 107 ? -16.249 -3.520 -5.740 1.00 81.06 107 ASP A N 1
ATOM 873 C CA . ASP A 1 107 ? -14.994 -4.154 -6.152 1.00 81.06 107 ASP A CA 1
ATOM 874 C C . ASP A 1 107 ? -14.101 -4.528 -4.967 1.00 81.06 107 ASP A C 1
ATOM 876 O O . ASP A 1 107 ? -13.560 -5.637 -4.880 1.00 81.06 107 ASP A O 1
ATOM 880 N N . LEU A 1 108 ? -13.980 -3.585 -4.033 1.00 81.81 108 LEU A N 1
ATOM 881 C CA . LEU A 1 108 ? -13.230 -3.715 -2.800 1.00 81.81 108 LEU A CA 1
ATOM 882 C C . LEU A 1 108 ? -13.966 -2.974 -1.681 1.00 81.81 108 LEU A C 1
ATOM 884 O O . LEU A 1 108 ? -14.374 -1.825 -1.844 1.00 81.81 108 LEU A O 1
ATOM 888 N N . ALA A 1 109 ? -14.114 -3.619 -0.531 1.00 82.56 109 ALA A N 1
ATOM 889 C CA . ALA A 1 109 ? -14.751 -3.055 0.647 1.00 82.56 109 ALA A CA 1
ATOM 890 C C . ALA A 1 109 ? -13.857 -3.228 1.877 1.00 82.56 109 ALA A C 1
ATOM 892 O O . ALA A 1 109 ? -13.419 -4.335 2.191 1.00 82.56 109 ALA A O 1
ATOM 893 N N . MET A 1 110 ? -13.645 -2.131 2.606 1.00 80.75 110 MET A N 1
ATOM 894 C CA . MET A 1 110 ? -13.011 -2.138 3.924 1.00 80.75 110 MET A CA 1
ATOM 895 C C . MET A 1 110 ? -14.098 -2.126 4.997 1.00 80.75 110 MET A C 1
ATOM 897 O O . MET A 1 110 ? -14.807 -1.132 5.162 1.00 80.75 110 MET A O 1
ATOM 901 N N . ILE A 1 111 ? -14.257 -3.219 5.738 1.00 82.25 111 ILE A N 1
ATOM 902 C CA . ILE A 1 111 ? -15.258 -3.304 6.808 1.00 82.25 111 ILE A CA 1
ATOM 903 C C . ILE A 1 111 ? -14.564 -3.198 8.150 1.00 82.25 111 ILE A C 1
ATOM 905 O O . ILE A 1 111 ? -13.683 -3.991 8.453 1.00 82.25 111 ILE A O 1
ATOM 909 N N . VAL A 1 112 ? -14.987 -2.251 8.982 1.00 80.94 112 VAL A N 1
ATOM 910 C CA . VAL A 1 112 ? -14.461 -2.121 10.347 1.00 80.94 112 VAL A CA 1
ATOM 911 C C . VAL A 1 112 ? -14.682 -3.426 11.114 1.00 80.94 112 VAL A C 1
ATOM 913 O O . VAL A 1 112 ? -15.813 -3.926 11.167 1.00 80.94 112 VAL A O 1
ATOM 916 N N . ARG A 1 113 ? -13.619 -3.974 11.713 1.00 76.81 113 ARG A N 1
ATOM 917 C CA . ARG A 1 113 ? -13.715 -5.230 12.468 1.00 76.81 113 ARG A CA 1
ATOM 918 C C . ARG A 1 113 ? -14.638 -5.065 13.688 1.00 76.81 113 ARG A C 1
ATOM 920 O O . ARG A 1 113 ? -14.683 -3.979 14.275 1.00 76.81 113 ARG A O 1
ATOM 927 N N . PRO A 1 114 ? -15.413 -6.099 14.071 1.00 76.06 114 PRO A N 1
ATOM 928 C CA . PRO A 1 114 ? -16.409 -6.004 15.136 1.00 76.06 114 PRO A CA 1
ATOM 929 C C . PRO A 1 114 ? -15.903 -5.426 16.459 1.00 76.06 114 PRO A C 1
ATOM 931 O O . PRO A 1 114 ? -16.577 -4.576 17.034 1.00 76.06 114 PRO A O 1
ATOM 934 N N . ASP A 1 115 ? -14.722 -5.863 16.876 1.00 74.69 115 ASP A N 1
ATOM 935 C CA . ASP A 1 115 ? -13.965 -5.472 18.065 1.00 74.69 115 ASP A CA 1
ATOM 936 C C . ASP A 1 115 ? -13.468 -4.019 18.014 1.00 74.69 115 ASP A C 1
ATOM 938 O O . ASP A 1 115 ? -13.339 -3.359 19.044 1.00 74.69 115 ASP A O 1
ATOM 942 N N . ARG A 1 116 ? -13.257 -3.476 16.810 1.00 70.88 116 ARG A N 1
ATOM 943 C CA . ARG A 1 116 ? -12.758 -2.109 16.599 1.00 70.88 116 ARG A CA 1
ATOM 944 C C . ARG A 1 116 ? -13.864 -1.073 16.423 1.00 70.88 116 ARG A C 1
ATOM 946 O O . ARG A 1 116 ? -13.577 0.120 16.423 1.00 70.88 116 ARG A O 1
ATOM 953 N N . ARG A 1 117 ? -15.136 -1.486 16.335 1.00 70.81 117 ARG A N 1
ATOM 954 C CA . ARG A 1 117 ? -16.286 -0.570 16.170 1.00 70.81 117 ARG A CA 1
ATOM 955 C C . ARG A 1 117 ? -16.464 0.426 17.322 1.00 70.81 117 ARG A C 1
ATOM 957 O O . ARG A 1 117 ? -17.093 1.460 17.120 1.00 70.81 117 ARG A O 1
ATOM 964 N N . HIS A 1 118 ? -15.917 0.131 18.502 1.00 69.06 118 HIS A N 1
ATOM 965 C CA . HIS A 1 118 ? -15.937 1.032 19.660 1.00 69.06 118 HIS A CA 1
ATOM 966 C C . HIS A 1 118 ? -14.977 2.222 19.510 1.00 69.06 118 HIS A C 1
ATOM 968 O O . HIS A 1 118 ? -15.186 3.269 20.128 1.00 69.06 118 HIS A O 1
ATOM 974 N N . PHE A 1 119 ? -13.947 2.094 18.667 1.00 64.38 119 PHE A N 1
ATOM 975 C CA . PHE A 1 119 ? -13.104 3.219 18.294 1.00 64.38 119 PHE A CA 1
ATOM 976 C C . 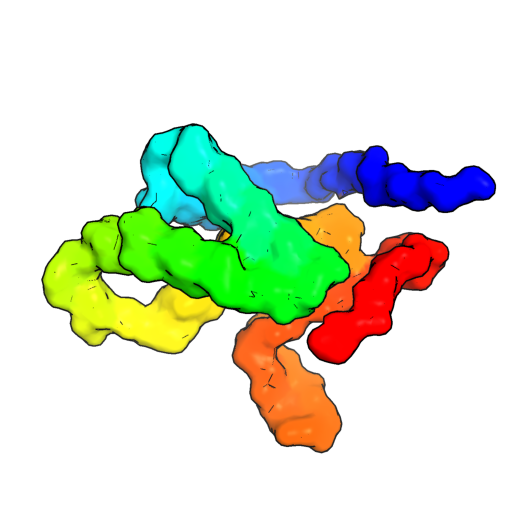PHE A 1 119 ? -13.854 4.067 17.272 1.00 64.38 119 PHE A C 1
ATOM 978 O O . PHE A 1 119 ? -14.342 3.564 16.259 1.00 64.38 119 PHE A O 1
ATOM 985 N N . HIS A 1 120 ? -13.947 5.371 17.533 1.00 55.62 120 HIS A N 1
ATOM 986 C CA . HIS A 1 120 ? -14.510 6.333 16.591 1.00 55.62 120 HIS A CA 1
ATOM 987 C C . HIS A 1 120 ? -13.556 6.496 15.401 1.00 55.62 120 HIS A C 1
ATOM 989 O O . HIS A 1 120 ? -12.846 7.495 15.279 1.00 55.62 120 HIS A O 1
ATOM 995 N N . LEU A 1 121 ? -13.527 5.509 14.507 1.00 56.78 121 LEU A N 1
ATOM 996 C CA . LEU A 1 121 ? -12.992 5.695 13.168 1.00 56.78 121 LEU A CA 1
ATOM 997 C C . LEU A 1 121 ? -13.867 6.770 12.527 1.00 56.78 121 LEU A C 1
ATOM 999 O O . LEU A 1 121 ? -15.087 6.607 12.438 1.00 56.78 121 LEU A O 1
ATOM 1003 N N . LYS A 1 122 ? -13.269 7.917 12.180 1.00 50.59 122 LYS A N 1
ATOM 1004 C CA . LYS A 1 122 ? -13.997 9.037 11.572 1.00 50.59 122 LYS A CA 1
ATOM 1005 C C . LYS A 1 122 ? -14.699 8.525 10.319 1.00 50.59 122 LYS A C 1
ATOM 1007 O O . LYS A 1 122 ? -14.082 8.322 9.282 1.00 50.59 122 LYS A O 1
ATOM 1012 N N . LYS A 1 123 ? -16.005 8.311 10.436 1.00 35.88 123 LYS A N 1
ATOM 1013 C CA . LYS A 1 123 ? -16.861 7.856 9.351 1.00 35.88 123 LYS A CA 1
ATOM 1014 C C . LYS A 1 123 ? -17.044 9.031 8.396 1.00 35.88 123 LYS A C 1
ATOM 1016 O O . LYS A 1 123 ? -17.795 9.955 8.704 1.00 35.88 123 LYS A O 1
ATOM 1021 N N . LYS A 1 124 ? -16.336 9.033 7.270 1.00 40.62 124 LYS A N 1
ATOM 1022 C CA . LYS A 1 124 ? -16.646 9.921 6.147 1.00 40.62 124 LYS A CA 1
ATOM 1023 C C . LYS A 1 124 ? -16.572 9.140 4.839 1.00 40.62 124 LYS A C 1
ATOM 1025 O O . LYS A 1 124 ? -15.487 8.736 4.452 1.00 40.62 124 LYS A O 1
ATOM 1030 N N . ILE A 1 125 ? -17.786 8.946 4.309 1.00 33.28 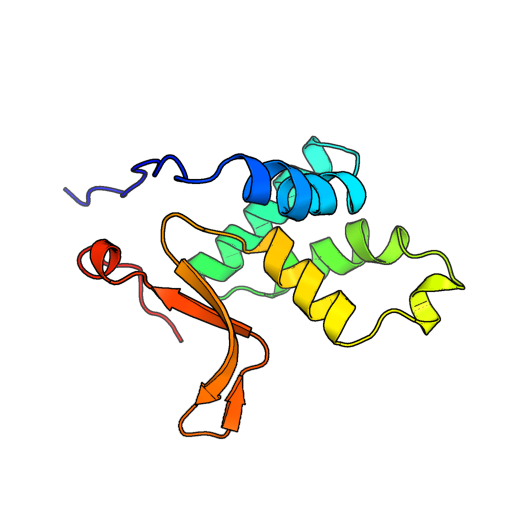125 ILE A N 1
ATOM 1031 C CA . ILE A 1 125 ? -18.248 8.755 2.922 1.00 33.28 125 ILE A CA 1
ATOM 1032 C C . ILE A 1 125 ? -17.261 8.065 1.987 1.00 33.28 125 ILE A C 1
ATOM 1034 O O . ILE A 1 125 ? -16.274 8.720 1.593 1.00 33.28 125 ILE A O 1
#

pLDDT: mean 71.26, std 15.21, range [32.72, 92.0]

Secondary structure (DSSP, 8-state):
-----------S-HHHIIIIIIHHHHHH---HHHHHHHHHHHHHHHHH---HHHHHHIIIIITTTS-HHHHTT--HHHHHHHHHHHH--TTTEEEEEEEEETTEEEEEEEEE-GGGTTS------

Organism: NCBI:txid890399

Radius of gyration: 15.58 Å; chains: 1; bounding box: 41×29×48 Å

Sequence (125 aa):
KLLSGDMELTIPNPVTQSLYIDGLARWIIADPLERDLGFDAAKQLKQQGKIAPLRKYIEKHVFPTFHWRDRRWANELTIKSIFMCLMMDDTNFLMISERQSRSGYADLAMIVRPDRRHFHLKKKI

Foldseek 3Di:
DQPPPPDDDDDPCVPCCVVPQVVVLCVQAVDPVLSVQLLVQLVCCQQPVDCVSNVVSCVPRRVVVQPPVNVVVCDLVNVLSSNCNSNPDPPFWDKDAQDQDPVGTDRIDTHGDPVNPVRCRPDDD